Protein AF-A0A7C5I7Z3-F1 (afdb_monomer)

Solvent-accessible surface area (backbone atoms only — not comparable to full-atom values): 6086 Å² total; per-residue (Å²): 144,83,82,87,80,81,82,78,80,78,80,76,77,78,76,76,74,58,55,70,46,72,42,77,35,88,56,62,30,30,46,74,90,41,80,40,67,59,46,71,27,45,31,39,41,54,86,51,33,37,39,37,38,47,94,90,47,74,48,68,35,57,28,49,75,43,78,54,100,55,71,29,85,51,60,42,83,42,66,44,81,52,98,93,39,38,31,52,44,34,38,36,38,42,78,32,34,38,32,35,35,54,110

Secondary structure (DSSP, 8-state):
-----------------PEEEEEEE-S-EEETTEEEPSEEEEEEEETTEEEEEETTEEEEEEEEEEE-SS--SS-EEEEEEETTEEEEEEEE-TTSSEEEEE-

Foldseek 3Di:
DDDDDDPPPPPPPPPPPFDKDKDADCQWEDAPNDIDHGGIWIWTDDAQKIWTDDPPDIDIFGWDKDFDPDAAQDWDFDWDDDPNGTYGQKIRHHPGRIMTGTD

Structure (mmCIF, N/CA/C/O backbone):
data_AF-A0A7C5I7Z3-F1
#
_entry.id   AF-A0A7C5I7Z3-F1
#
loop_
_atom_site.group_PDB
_atom_site.id
_atom_site.type_symbol
_atom_site.label_atom_id
_atom_site.label_alt_id
_atom_site.label_comp_id
_atom_site.label_asym_id
_atom_site.label_entity_id
_atom_site.label_seq_id
_atom_site.pdbx_PDB_ins_code
_atom_site.Cartn_x
_atom_site.Cartn_y
_atom_site.Cartn_z
_atom_site.occupancy
_atom_site.B_iso_or_equiv
_atom_site.auth_seq_id
_atom_site.auth_comp_id
_atom_site.auth_asym_id
_atom_site.auth_atom_id
_atom_site.pdbx_PDB_model_num
ATOM 1 N N . MET A 1 1 ? 22.739 -57.016 -10.951 1.00 44.78 1 MET A N 1
ATOM 2 C CA . MET A 1 1 ? 22.586 -55.845 -10.058 1.00 44.78 1 MET A CA 1
ATOM 3 C C . MET A 1 1 ? 23.112 -54.597 -10.757 1.00 44.78 1 MET A C 1
ATOM 5 O O . MET A 1 1 ? 24.306 -54.341 -10.686 1.00 44.78 1 MET A O 1
ATOM 9 N N . LYS A 1 2 ? 22.283 -53.862 -11.510 1.00 40.81 2 LYS A N 1
ATOM 10 C CA . LYS A 1 2 ? 22.696 -52.593 -12.130 1.00 40.81 2 LYS A CA 1
ATOM 11 C C . LYS A 1 2 ? 21.509 -51.624 -12.204 1.00 40.81 2 LYS A C 1
ATOM 13 O O . LYS A 1 2 ? 20.547 -51.909 -12.902 1.00 40.81 2 LYS A O 1
ATOM 18 N N . ARG A 1 3 ? 21.702 -50.471 -11.549 1.00 44.81 3 ARG A N 1
ATOM 19 C CA . ARG A 1 3 ? 21.100 -49.147 -11.806 1.00 44.81 3 ARG A CA 1
ATOM 20 C C . ARG A 1 3 ? 19.693 -48.905 -11.245 1.00 44.81 3 ARG A C 1
ATOM 22 O O . ARG A 1 3 ? 18.703 -48.944 -11.959 1.00 44.81 3 ARG A O 1
A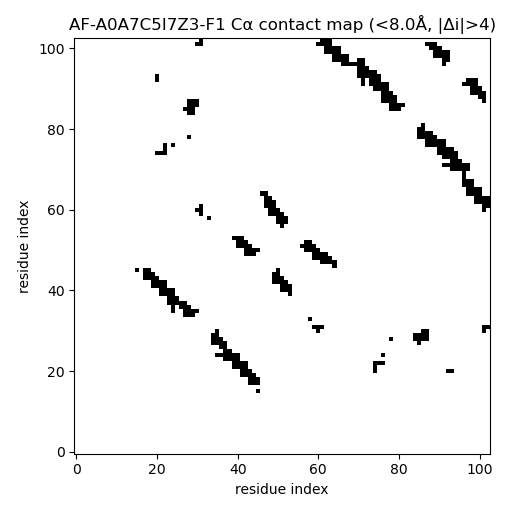TOM 29 N N . ILE A 1 4 ? 19.656 -48.536 -9.964 1.00 56.25 4 ILE A N 1
ATOM 30 C CA . ILE A 1 4 ? 18.601 -47.681 -9.406 1.00 56.25 4 ILE A CA 1
ATOM 31 C C . ILE A 1 4 ? 18.886 -46.262 -9.917 1.00 56.25 4 ILE A C 1
ATOM 33 O O . ILE A 1 4 ? 19.892 -45.663 -9.538 1.00 56.25 4 ILE A O 1
ATOM 37 N N . ALA A 1 5 ? 18.053 -45.756 -10.824 1.00 54.28 5 ALA A N 1
ATOM 38 C CA . ALA A 1 5 ? 18.079 -44.361 -11.247 1.00 54.28 5 ALA A CA 1
ATOM 39 C C . ALA A 1 5 ? 17.197 -43.555 -10.286 1.00 54.28 5 ALA A C 1
ATOM 41 O O . ALA A 1 5 ? 15.972 -43.652 -10.316 1.00 54.28 5 ALA A O 1
ATOM 42 N N . LEU A 1 6 ? 17.838 -42.805 -9.392 1.00 55.44 6 LEU A N 1
ATOM 43 C CA . LEU A 1 6 ? 17.190 -41.908 -8.444 1.00 55.44 6 LEU A CA 1
ATOM 44 C C . LEU A 1 6 ? 16.840 -40.603 -9.181 1.00 55.44 6 LEU A C 1
ATOM 46 O O . LEU A 1 6 ? 17.699 -39.748 -9.387 1.00 55.44 6 LEU A O 1
ATOM 50 N N . ALA A 1 7 ? 15.595 -40.472 -9.638 1.00 57.91 7 ALA A N 1
ATOM 51 C CA . ALA A 1 7 ? 15.085 -39.230 -10.210 1.00 57.91 7 ALA A CA 1
ATOM 52 C C . 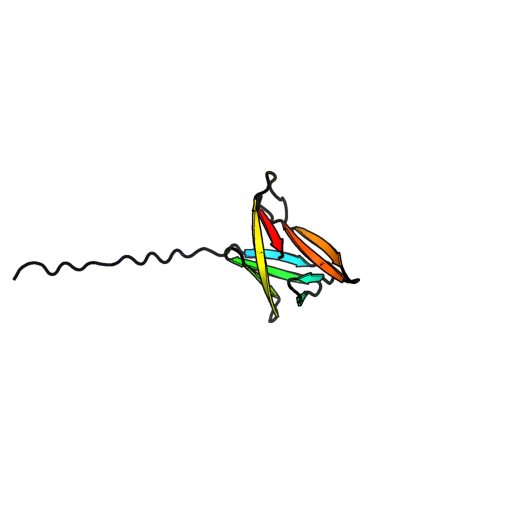ALA A 1 7 ? 14.811 -38.231 -9.074 1.00 57.91 7 ALA A C 1
ATOM 54 O O . ALA A 1 7 ? 13.768 -38.271 -8.425 1.00 57.91 7 ALA A O 1
ATOM 55 N N . LEU A 1 8 ? 15.782 -37.357 -8.804 1.00 58.28 8 LEU A N 1
ATOM 56 C CA . LEU A 1 8 ? 15.642 -36.252 -7.862 1.00 58.28 8 LEU A CA 1
ATOM 57 C C . LEU A 1 8 ? 14.806 -35.152 -8.537 1.00 58.28 8 LEU A C 1
ATOM 59 O O . LEU A 1 8 ? 15.328 -34.329 -9.288 1.00 58.28 8 LEU A O 1
ATOM 63 N N . LEU A 1 9 ? 13.488 -35.182 -8.321 1.00 57.91 9 LEU A N 1
ATOM 64 C CA . LEU A 1 9 ? 12.575 -34.124 -8.750 1.00 57.91 9 LEU A CA 1
ATOM 65 C C . LEU A 1 9 ? 12.943 -32.838 -7.990 1.00 57.91 9 LEU A C 1
ATOM 67 O O . LEU A 1 9 ? 12.644 -32.688 -6.806 1.00 57.91 9 LEU A O 1
ATOM 71 N N . ALA A 1 10 ? 13.646 -31.927 -8.658 1.00 58.12 10 ALA A N 1
ATOM 72 C CA . ALA A 1 10 ? 13.975 -30.615 -8.126 1.00 58.12 10 ALA A CA 1
ATOM 73 C C . ALA A 1 10 ? 12.701 -29.758 -8.059 1.00 58.12 10 ALA A C 1
ATOM 75 O O . ALA A 1 10 ? 12.350 -29.066 -9.011 1.00 58.12 10 ALA A O 1
ATOM 76 N N . CYS A 1 11 ? 11.998 -29.795 -6.927 1.00 48.00 11 CYS A N 1
ATOM 77 C CA . CYS A 1 11 ? 11.021 -28.767 -6.588 1.00 48.00 11 CYS A CA 1
ATOM 78 C C . CYS A 1 11 ? 11.779 -27.472 -6.273 1.00 48.00 11 CYS A C 1
ATOM 80 O O . CYS A 1 11 ? 12.130 -27.201 -5.125 1.00 48.00 11 CYS A O 1
ATOM 82 N N . SER A 1 12 ? 12.062 -26.669 -7.296 1.00 54.62 12 SER A N 1
ATOM 83 C CA . SER A 1 12 ? 12.467 -25.280 -7.110 1.00 54.62 12 SER A CA 1
ATOM 84 C C . SER A 1 12 ? 11.259 -24.507 -6.586 1.00 54.62 12 SER A C 1
ATOM 86 O O . SER A 1 12 ? 10.416 -24.052 -7.359 1.00 54.62 12 SER A O 1
ATOM 88 N N . ILE A 1 13 ? 11.146 -24.394 -5.264 1.00 56.47 13 ILE A N 1
ATOM 89 C CA . ILE A 1 13 ?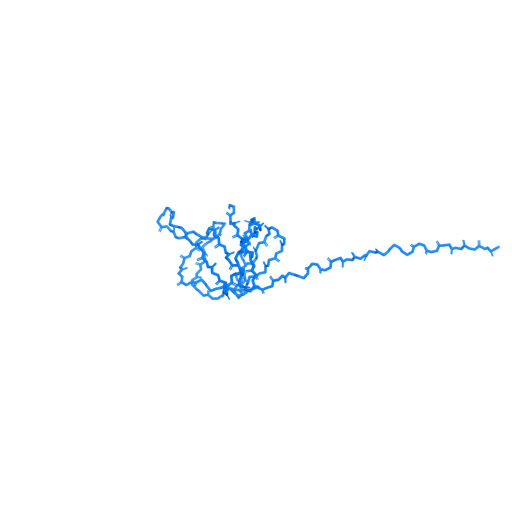 10.212 -23.464 -4.635 1.00 56.47 13 ILE A CA 1
ATOM 90 C C . ILE A 1 13 ? 10.720 -22.069 -5.001 1.00 56.47 13 ILE A C 1
ATOM 92 O O . ILE A 1 13 ? 11.692 -21.579 -4.428 1.00 56.47 13 ILE A O 1
ATOM 96 N N . ALA A 1 14 ? 10.110 -21.457 -6.014 1.00 52.97 14 ALA A N 1
ATOM 97 C CA . ALA A 1 14 ? 10.337 -20.060 -6.328 1.00 52.97 14 ALA A CA 1
ATOM 98 C C . ALA A 1 14 ? 9.827 -19.246 -5.136 1.00 52.97 14 ALA A C 1
ATOM 100 O O . ALA A 1 14 ? 8.628 -19.031 -4.978 1.00 52.97 14 ALA A O 1
ATOM 101 N N . PHE A 1 15 ? 10.741 -18.841 -4.257 1.00 47.81 15 PHE A N 1
ATOM 102 C CA . PHE A 1 15 ? 10.436 -17.897 -3.196 1.00 47.81 15 PHE A CA 1
ATOM 103 C C . PHE A 1 15 ? 10.242 -16.540 -3.875 1.00 47.81 15 PHE A C 1
ATOM 105 O O . PHE A 1 15 ? 11.199 -15.801 -4.112 1.00 47.81 15 PHE A O 1
ATOM 112 N N . ALA A 1 16 ? 9.008 -16.243 -4.287 1.00 49.81 16 ALA A N 1
ATOM 113 C CA . ALA A 1 16 ? 8.630 -14.904 -4.699 1.00 49.81 16 ALA A CA 1
ATOM 114 C C . ALA A 1 16 ? 8.830 -14.002 -3.477 1.00 49.81 16 ALA A C 1
ATOM 116 O O . ALA A 1 16 ? 8.019 -13.987 -2.556 1.00 49.81 16 ALA A O 1
ATOM 117 N N . GLY A 1 17 ? 9.978 -13.327 -3.405 1.00 54.25 17 GLY A N 1
ATOM 118 C CA . GLY A 1 17 ? 10.264 -12.399 -2.323 1.00 54.25 17 GLY A CA 1
ATOM 119 C C . GLY A 1 17 ? 9.228 -11.284 -2.361 1.00 54.25 17 GLY A C 1
ATOM 120 O O . GLY A 1 17 ? 9.293 -10.429 -3.247 1.00 54.25 17 GLY A O 1
ATOM 121 N N . SER A 1 18 ? 8.266 -11.303 -1.432 1.00 61.94 18 SER A N 1
ATOM 122 C CA . SER A 1 18 ? 7.266 -10.243 -1.330 1.00 61.94 18 SER A CA 1
ATOM 123 C C . SER A 1 18 ? 8.004 -8.927 -1.126 1.00 61.94 18 SER A C 1
ATOM 125 O O . SER A 1 18 ? 8.766 -8.774 -0.163 1.00 61.94 18 SER A O 1
ATOM 127 N N . LYS A 1 19 ? 7.821 -7.974 -2.038 1.00 77.19 19 LYS A N 1
ATOM 128 C CA . LYS A 1 19 ? 8.417 -6.652 -1.870 1.00 77.19 19 LYS A CA 1
ATOM 129 C C . LYS A 1 19 ? 7.636 -5.940 -0.774 1.00 77.19 19 LYS A C 1
ATOM 131 O O . LYS A 1 19 ? 6.430 -5.729 -0.900 1.00 77.19 19 LYS A O 1
ATOM 136 N N . THR A 1 20 ? 8.333 -5.594 0.300 1.00 86.31 20 THR A N 1
ATOM 137 C CA . THR A 1 20 ? 7.762 -4.793 1.375 1.00 86.31 20 THR A CA 1
ATOM 138 C C . THR A 1 20 ? 8.006 -3.316 1.108 1.00 86.31 20 THR A C 1
ATOM 140 O O . THR A 1 20 ? 9.134 -2.896 0.854 1.00 86.31 20 THR A O 1
ATOM 143 N N . TYR A 1 21 ? 6.956 -2.524 1.275 1.00 90.44 21 TYR A N 1
ATOM 144 C CA . TYR A 1 21 ? 6.985 -1.073 1.256 1.00 90.44 21 TYR A CA 1
ATOM 145 C C . TYR A 1 21 ? 6.428 -0.504 2.558 1.00 90.44 21 TYR A C 1
ATOM 147 O O . TYR A 1 21 ? 5.662 -1.148 3.273 1.00 90.44 21 TYR A O 1
ATOM 155 N N . THR A 1 22 ? 6.789 0.738 2.847 1.00 90.56 22 THR A N 1
ATOM 156 C CA . THR A 1 22 ? 6.172 1.508 3.924 1.00 90.56 22 THR A CA 1
ATOM 157 C C . THR A 1 22 ? 5.105 2.411 3.328 1.00 90.56 22 THR A C 1
ATOM 159 O O . THR A 1 22 ? 5.376 3.156 2.383 1.00 90.56 22 THR A O 1
ATOM 162 N N . LEU A 1 23 ? 3.899 2.341 3.881 1.00 90.44 23 LEU A N 1
ATOM 163 C CA . LEU A 1 23 ? 2.752 3.132 3.469 1.00 90.44 23 LEU A CA 1
ATOM 164 C C . LEU A 1 23 ? 2.343 4.064 4.609 1.00 90.44 23 LEU A C 1
ATOM 166 O O . LEU A 1 23 ? 2.005 3.604 5.696 1.00 90.44 23 LEU A O 1
ATOM 170 N N . ASN A 1 24 ? 2.358 5.370 4.363 1.00 92.25 24 ASN A N 1
ATOM 171 C CA . ASN A 1 24 ? 1.908 6.356 5.341 1.00 92.25 24 ASN A CA 1
ATOM 172 C C . ASN A 1 24 ? 0.490 6.808 4.984 1.00 92.25 24 ASN A C 1
ATOM 174 O O . ASN A 1 24 ? 0.279 7.504 3.992 1.00 92.25 24 ASN A O 1
ATOM 178 N N . VAL A 1 25 ? -0.473 6.408 5.807 1.00 92.31 25 VAL A N 1
ATOM 179 C CA . VAL A 1 25 ? -1.871 6.823 5.717 1.00 92.31 25 VAL A CA 1
ATOM 180 C C . VAL A 1 25 ? -2.016 8.106 6.532 1.00 92.31 25 VAL A C 1
ATOM 182 O O . VAL A 1 25 ? -1.940 8.090 7.758 1.00 92.31 25 VAL A O 1
ATOM 185 N N . TRP A 1 26 ? -2.155 9.241 5.853 1.00 89.44 26 TRP A N 1
ATOM 186 C CA . TRP A 1 26 ? -2.140 10.568 6.485 1.00 89.44 26 TRP A CA 1
ATOM 187 C C . TRP A 1 26 ? -3.522 11.048 6.947 1.00 89.44 26 TRP A C 1
ATOM 189 O O . TRP A 1 26 ? -3.606 11.926 7.799 1.00 89.44 26 TRP A O 1
ATOM 199 N N . GLN A 1 27 ? -4.595 10.432 6.452 1.00 91.06 27 GLN A N 1
ATOM 200 C CA . GLN A 1 27 ? -5.975 10.652 6.893 1.00 91.06 27 GLN A CA 1
ATOM 201 C C . GLN A 1 27 ? -6.741 9.319 6.923 1.00 91.06 27 GLN A C 1
ATOM 203 O O . GLN A 1 27 ? -6.322 8.387 6.232 1.00 91.06 27 GLN A O 1
ATOM 208 N N . PRO A 1 28 ? -7.834 9.193 7.699 1.00 92.62 28 PRO A N 1
ATOM 209 C CA . PRO A 1 28 ? -8.650 7.985 7.697 1.00 92.62 28 PRO A CA 1
ATOM 210 C C . PRO A 1 28 ? -9.156 7.672 6.288 1.00 92.62 28 PRO A C 1
ATOM 212 O O . PRO A 1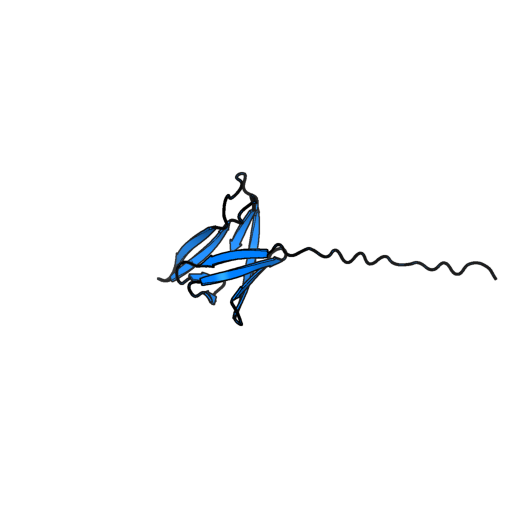 28 ? -9.667 8.560 5.604 1.00 92.62 28 PRO A O 1
ATOM 215 N N . ALA A 1 29 ? -8.997 6.425 5.852 1.00 94.06 29 ALA A N 1
ATOM 216 C CA . ALA A 1 29 ? -9.391 6.015 4.511 1.00 94.06 29 ALA A CA 1
ATOM 217 C C . ALA A 1 29 ? -9.843 4.557 4.473 1.00 94.06 29 ALA A C 1
ATOM 219 O O . ALA A 1 29 ? -9.371 3.728 5.244 1.00 94.06 29 ALA A O 1
ATOM 220 N N . VAL A 1 30 ? -10.742 4.228 3.557 1.00 93.81 30 VAL A N 1
ATOM 221 C CA . VAL A 1 30 ? -11.255 2.879 3.347 1.00 93.81 30 VAL A CA 1
ATOM 222 C C . VAL A 1 30 ? -10.412 2.172 2.289 1.00 93.81 30 VAL A C 1
ATOM 224 O O . VAL A 1 30 ? -10.214 2.688 1.189 1.00 93.81 30 VAL A O 1
ATOM 227 N N . LEU A 1 31 ? -9.955 0.961 2.599 1.00 92.50 31 LEU A N 1
ATOM 228 C CA . LEU A 1 31 ? -9.301 0.050 1.665 1.00 92.50 31 LEU A CA 1
ATOM 229 C C . LEU A 1 31 ? -10.069 -1.270 1.633 1.00 92.50 31 LEU A C 1
ATOM 231 O O . LEU A 1 31 ? -10.199 -1.919 2.668 1.00 92.50 31 LEU A O 1
ATOM 235 N N . ALA A 1 32 ? -10.575 -1.665 0.460 1.00 88.62 32 ALA A N 1
ATOM 236 C CA . ALA A 1 32 ? -11.342 -2.905 0.278 1.00 88.62 32 ALA A CA 1
ATOM 237 C C . ALA A 1 32 ? -12.453 -3.108 1.339 1.00 88.62 32 ALA A C 1
ATOM 239 O O . ALA A 1 32 ? -12.626 -4.190 1.892 1.00 88.62 32 ALA A O 1
ATOM 240 N N . GLY A 1 33 ? -13.172 -2.032 1.682 1.00 88.69 33 GLY A N 1
ATOM 241 C CA . GLY A 1 33 ? -14.238 -2.045 2.693 1.00 88.69 33 GLY A CA 1
ATOM 242 C C . GLY A 1 33 ? -13.768 -1.973 4.152 1.00 88.69 33 GLY A C 1
ATOM 243 O O . GLY A 1 33 ? -14.601 -1.864 5.046 1.00 88.69 33 GLY A O 1
ATOM 244 N N . THR A 1 34 ? -12.458 -1.978 4.414 1.00 91.19 34 THR A N 1
ATOM 245 C CA . THR A 1 34 ? -11.895 -1.829 5.763 1.00 91.19 34 THR A CA 1
ATOM 246 C C . THR A 1 34 ? -11.423 -0.402 6.003 1.00 91.19 34 THR A C 1
ATOM 248 O O . THR A 1 34 ? -10.637 0.138 5.227 1.00 91.19 34 THR A O 1
ATOM 251 N N . GLU A 1 35 ? -11.855 0.206 7.106 1.00 91.56 35 GLU A N 1
ATOM 252 C CA . GLU A 1 35 ? -11.356 1.517 7.524 1.00 91.56 35 GLU A CA 1
ATOM 253 C C . GLU A 1 35 ? -9.937 1.421 8.095 1.00 91.56 35 GLU A C 1
ATOM 255 O O . GLU A 1 35 ? -9.656 0.711 9.066 1.00 91.56 35 GLU A O 1
ATOM 260 N N . LEU A 1 36 ? -9.033 2.180 7.487 1.00 92.25 36 LEU A N 1
ATOM 261 C CA . LEU A 1 36 ? -7.675 2.399 7.943 1.00 92.25 36 LEU A CA 1
ATOM 262 C C . LEU A 1 36 ? -7.619 3.687 8.753 1.00 92.25 36 LEU A C 1
ATOM 264 O O . LEU A 1 36 ? -8.114 4.739 8.342 1.00 92.25 36 LEU A O 1
ATOM 268 N N . LYS A 1 37 ? -6.954 3.607 9.902 1.00 92.56 37 LYS A N 1
ATOM 269 C CA . LYS A 1 37 ? -6.616 4.779 10.708 1.00 92.56 37 LYS A CA 1
ATOM 270 C C . LYS A 1 37 ? -5.380 5.462 10.144 1.00 92.56 37 LYS A C 1
ATOM 272 O O . LYS A 1 37 ? -4.581 4.836 9.446 1.00 92.56 37 LYS A O 1
ATOM 277 N N . THR A 1 38 ? -5.191 6.720 10.512 1.00 93.12 38 THR A N 1
ATOM 278 C CA . THR A 1 38 ? -3.939 7.423 10.247 1.00 93.12 38 THR A CA 1
ATOM 279 C C . THR A 1 38 ? -2.763 6.707 10.899 1.00 93.12 38 THR A C 1
ATOM 281 O O . THR A 1 38 ? -2.869 6.184 12.009 1.00 93.12 38 THR A O 1
ATOM 284 N N . GLY A 1 39 ? -1.635 6.665 10.198 1.00 92.81 39 GLY A N 1
ATOM 285 C CA . GLY A 1 39 ? -0.421 6.034 10.688 1.00 92.81 39 GLY A CA 1
ATOM 286 C C . GLY A 1 39 ? 0.394 5.359 9.598 1.00 92.81 39 GLY A C 1
ATOM 287 O O . GLY A 1 39 ? 0.109 5.448 8.403 1.00 92.81 39 GLY A O 1
ATOM 288 N N . GLN A 1 40 ? 1.444 4.682 10.041 1.00 92.50 40 GLN A N 1
ATOM 289 C CA . GLN A 1 40 ? 2.340 3.935 9.178 1.00 92.50 40 GLN A CA 1
ATOM 290 C C . GLN A 1 40 ? 1.931 2.463 9.133 1.00 92.50 40 GLN A C 1
ATOM 292 O O . GLN A 1 40 ? 1.754 1.822 10.167 1.00 92.50 40 GLN A O 1
ATOM 297 N N . TYR A 1 41 ? 1.835 1.926 7.923 1.00 93.38 41 TYR A N 1
ATOM 298 C CA . TYR A 1 41 ? 1.529 0.532 7.650 1.00 93.38 41 TYR A CA 1
ATOM 299 C C . TYR A 1 41 ? 2.692 -0.089 6.891 1.00 93.38 41 TYR A C 1
ATOM 301 O O . TYR A 1 41 ? 3.236 0.492 5.947 1.00 93.38 41 TYR A O 1
ATOM 309 N N . ARG A 1 42 ? 3.062 -1.304 7.286 1.00 93.19 42 ARG A N 1
ATOM 310 C CA . ARG A 1 42 ? 3.918 -2.157 6.471 1.00 93.19 42 ARG A CA 1
ATOM 311 C C . ARG A 1 42 ? 3.051 -2.774 5.383 1.00 93.19 42 ARG A C 1
ATOM 313 O O . ARG A 1 42 ? 2.053 -3.410 5.693 1.00 93.19 42 ARG A O 1
ATOM 320 N N . MET A 1 43 ? 3.437 -2.588 4.134 1.00 92.31 43 MET A N 1
ATOM 321 C CA . MET A 1 43 ? 2.730 -3.097 2.971 1.00 92.31 43 MET A CA 1
ATOM 322 C C . MET A 1 43 ? 3.539 -4.217 2.333 1.00 92.31 43 MET A C 1
ATOM 324 O O . MET A 1 43 ? 4.626 -3.965 1.825 1.00 92.31 43 MET A O 1
ATOM 328 N N . ASP A 1 44 ? 3.008 -5.432 2.337 1.00 91.75 44 ASP A N 1
ATOM 329 C CA . ASP A 1 44 ? 3.578 -6.560 1.609 1.00 91.75 44 ASP A CA 1
ATOM 330 C C . ASP A 1 44 ? 2.772 -6.766 0.320 1.00 91.75 44 ASP A C 1
ATOM 332 O O . ASP A 1 44 ? 1.545 -6.871 0.358 1.00 91.75 44 ASP A O 1
ATOM 336 N N . VAL A 1 45 ? 3.458 -6.782 -0.823 1.00 88.75 45 VAL A N 1
ATOM 337 C CA . VAL A 1 45 ? 2.841 -7.032 -2.133 1.00 88.75 45 VAL A CA 1
ATOM 338 C C . VAL A 1 45 ? 3.118 -8.477 -2.532 1.00 88.75 45 VAL A C 1
ATOM 340 O O . VAL A 1 45 ? 4.281 -8.865 -2.673 1.00 88.75 45 VAL A O 1
ATOM 343 N N . ASP A 1 46 ? 2.051 -9.253 -2.711 1.00 87.12 46 ASP A N 1
ATOM 344 C CA . ASP A 1 46 ? 2.082 -10.660 -3.109 1.00 87.12 46 ASP A CA 1
ATOM 345 C C . ASP A 1 46 ? 1.217 -10.862 -4.361 1.00 87.12 46 ASP A C 1
ATOM 347 O O . ASP A 1 46 ? -0.007 -11.012 -4.296 1.00 87.12 46 ASP A O 1
ATOM 351 N N . GLY A 1 47 ? 1.853 -10.776 -5.532 1.00 86.31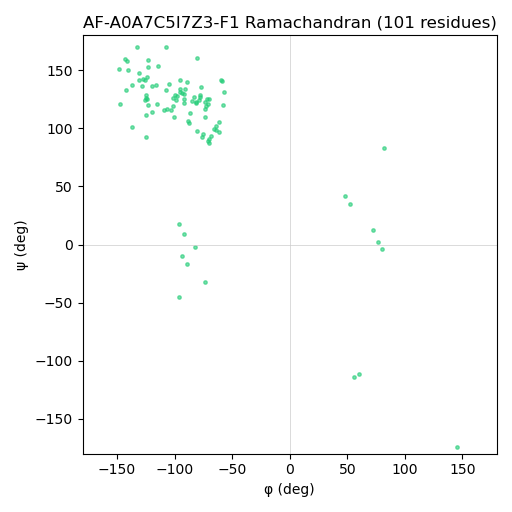 47 GLY A N 1
ATOM 352 C CA . GLY A 1 47 ? 1.168 -10.841 -6.822 1.00 86.31 47 GLY A CA 1
ATOM 353 C C . GLY A 1 47 ? 0.065 -9.785 -6.939 1.00 86.31 47 GLY A C 1
ATOM 354 O O . GLY A 1 47 ? 0.343 -8.589 -6.936 1.00 86.31 47 GLY A O 1
ATOM 355 N N . ASN A 1 48 ? -1.189 -10.239 -7.015 1.00 88.25 48 ASN A N 1
ATOM 356 C CA . ASN A 1 48 ? -2.386 -9.395 -7.150 1.00 88.25 48 ASN A CA 1
ATOM 357 C C . ASN A 1 48 ? -3.071 -9.099 -5.805 1.00 88.25 48 ASN A C 1
ATOM 359 O O . ASN A 1 48 ? -4.249 -8.740 -5.752 1.00 88.25 48 ASN A O 1
ATOM 363 N N . LYS A 1 49 ? -2.359 -9.290 -4.696 1.00 90.31 49 LYS A N 1
ATOM 364 C CA . LYS A 1 49 ? -2.845 -8.997 -3.355 1.00 90.31 49 LYS A CA 1
ATOM 365 C C . LYS A 1 49 ? -1.864 -8.080 -2.645 1.00 90.31 49 LYS A C 1
ATOM 367 O O . LYS A 1 49 ? -0.647 -8.220 -2.758 1.00 90.31 49 LYS A O 1
ATOM 372 N N . VAL A 1 50 ? -2.414 -7.152 -1.877 1.00 91.81 50 VAL A N 1
ATOM 373 C CA . VAL A 1 50 ? -1.650 -6.332 -0.950 1.00 91.81 50 VAL A CA 1
ATOM 374 C C . VAL A 1 50 ? -2.094 -6.617 0.477 1.00 91.81 50 VAL A C 1
ATOM 376 O O . VAL A 1 50 ? -3.286 -6.749 0.755 1.00 91.81 50 VAL A O 1
ATOM 379 N N . ILE A 1 51 ? -1.122 -6.724 1.378 1.00 92.56 51 ILE A N 1
ATOM 380 C CA . ILE A 1 51 ? -1.345 -6.962 2.800 1.00 92.56 51 ILE A CA 1
ATOM 381 C C . ILE A 1 51 ? -0.760 -5.784 3.571 1.00 92.56 51 ILE A C 1
ATOM 383 O O . ILE A 1 51 ? 0.454 -5.582 3.589 1.00 92.56 51 ILE A O 1
ATOM 387 N N . LEU A 1 52 ? -1.621 -5.007 4.223 1.00 92.88 52 LEU A N 1
ATOM 388 C CA . LEU A 1 52 ? -1.227 -3.946 5.140 1.00 92.88 52 LEU A CA 1
ATOM 389 C C . LEU A 1 52 ? -1.187 -4.474 6.568 1.00 92.88 52 LEU A C 1
ATOM 391 O O . LEU A 1 52 ? -2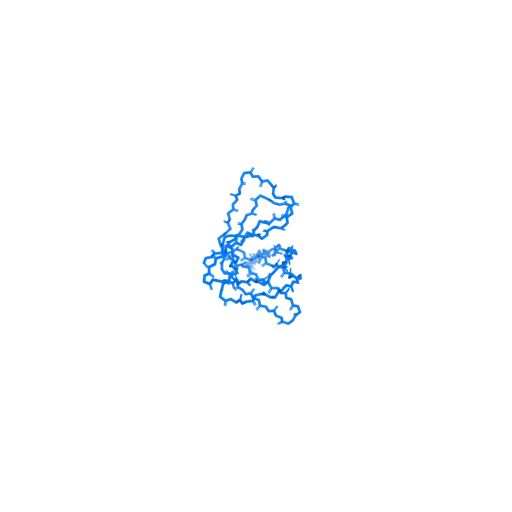.148 -5.068 7.050 1.00 92.88 52 LEU A O 1
ATOM 395 N N . LYS A 1 53 ? -0.082 -4.217 7.262 1.00 93.00 53 LYS A N 1
ATOM 396 C CA . LYS A 1 53 ? 0.154 -4.620 8.648 1.00 93.00 53 LYS A CA 1
ATOM 397 C C . LYS A 1 53 ? 0.486 -3.396 9.492 1.00 93.00 53 LYS A C 1
ATOM 399 O O . LYS A 1 53 ? 1.439 -2.675 9.195 1.00 93.00 53 LYS A O 1
ATOM 404 N N . ALA A 1 54 ? -0.267 -3.194 10.567 1.00 90.44 54 ALA A N 1
ATOM 405 C CA . ALA A 1 54 ? 0.009 -2.195 11.597 1.00 90.44 54 ALA A CA 1
ATOM 406 C C . ALA A 1 54 ? -0.223 -2.811 12.983 1.00 90.44 54 ALA A C 1
ATOM 408 O O . ALA A 1 54 ? -1.355 -2.980 13.438 1.00 90.44 54 ALA A O 1
ATOM 409 N N . GLY A 1 55 ? 0.863 -3.193 13.660 1.00 87.50 55 GLY A N 1
ATOM 410 C CA . GLY A 1 55 ? 0.785 -3.901 14.938 1.00 87.50 55 GLY A CA 1
ATOM 411 C C . GLY A 1 55 ? 0.032 -5.229 14.803 1.00 87.50 55 GLY A C 1
ATOM 412 O O . GLY A 1 55 ? 0.524 -6.156 14.166 1.00 87.50 55 GLY A O 1
ATOM 413 N N . ARG A 1 56 ? -1.161 -5.316 15.407 1.00 85.94 56 ARG A N 1
ATOM 414 C CA . ARG A 1 56 ? -2.052 -6.493 15.334 1.00 85.94 56 ARG A CA 1
ATOM 415 C C . ARG A 1 56 ? -3.090 -6.411 14.211 1.00 85.94 56 ARG A C 1
ATOM 417 O O . ARG A 1 56 ? -3.784 -7.391 13.967 1.00 85.94 56 ARG A O 1
ATOM 424 N N . GLN A 1 57 ? -3.227 -5.256 13.562 1.00 86.50 57 GLN A N 1
ATOM 425 C CA . GLN A 1 57 ? -4.169 -5.066 12.466 1.00 86.50 57 GLN A CA 1
ATOM 426 C C . GLN A 1 57 ? -3.544 -5.567 11.165 1.00 86.50 57 GLN A C 1
ATOM 428 O O . GLN A 1 57 ? -2.440 -5.153 10.802 1.00 86.50 57 GLN A O 1
ATOM 433 N N . LEU A 1 58 ? -4.271 -6.441 10.473 1.00 90.38 58 LEU A N 1
ATOM 434 C CA . LEU A 1 58 ? -3.933 -6.941 9.149 1.00 90.38 58 LEU A CA 1
ATOM 435 C C . LEU A 1 58 ? -5.119 -6.669 8.227 1.00 90.38 58 LEU A C 1
ATOM 437 O O . LEU A 1 58 ? -6.249 -7.022 8.555 1.00 90.38 58 LEU A O 1
ATOM 441 N N . VAL A 1 59 ? -4.857 -6.006 7.105 1.00 92.00 59 VAL A N 1
ATOM 442 C CA . VAL A 1 59 ? -5.863 -5.683 6.090 1.00 92.00 59 VAL A CA 1
ATOM 443 C C . VAL A 1 59 ? -5.375 -6.208 4.755 1.00 92.00 59 VAL A C 1
ATOM 445 O O . VAL A 1 59 ? -4.277 -5.871 4.320 1.00 92.00 59 VAL A O 1
ATOM 448 N N . GLU A 1 60 ? -6.189 -7.034 4.113 1.00 92.50 60 GLU A N 1
ATOM 449 C CA . GLU A 1 60 ? -5.910 -7.559 2.782 1.00 92.50 60 GLU A CA 1
ATOM 450 C C . GLU A 1 60 ? -6.782 -6.848 1.756 1.00 92.50 60 GLU A C 1
ATOM 452 O O . GLU A 1 60 ? -7.972 -6.632 1.985 1.00 92.50 60 GLU A O 1
ATOM 457 N N . ALA A 1 61 ? -6.199 -6.516 0.610 1.00 92.62 61 ALA A N 1
ATOM 458 C CA . ALA A 1 61 ? -6.939 -5.988 -0.522 1.00 92.62 61 ALA A CA 1
ATOM 459 C C . ALA A 1 61 ? -6.459 -6.637 -1.818 1.00 92.62 61 ALA A C 1
ATOM 461 O O . ALA A 1 61 ? -5.258 -6.800 -2.050 1.00 92.62 61 ALA A O 1
ATOM 462 N N . ASN A 1 62 ? -7.411 -7.000 -2.674 1.00 93.00 62 ASN A N 1
ATOM 463 C CA . ASN A 1 62 ? -7.099 -7.440 -4.025 1.00 93.00 62 ASN A CA 1
ATOM 464 C C . ASN A 1 62 ? -6.791 -6.213 -4.876 1.00 93.00 62 ASN A C 1
ATOM 466 O O . ASN A 1 62 ? -7.575 -5.264 -4.924 1.00 93.00 62 ASN A O 1
ATOM 470 N N . VAL A 1 63 ? -5.653 -6.254 -5.556 1.00 93.31 63 VAL A N 1
ATOM 471 C CA . VAL A 1 63 ? -5.157 -5.156 -6.375 1.00 93.31 63 VAL A CA 1
ATOM 472 C C . VAL A 1 63 ? -4.751 -5.660 -7.746 1.00 93.31 63 VAL A C 1
ATOM 474 O O . VAL A 1 63 ? -4.254 -6.772 -7.913 1.00 93.31 63 VAL A O 1
ATOM 477 N N . LYS A 1 64 ? -4.925 -4.813 -8.747 1.00 93.31 64 LYS A N 1
ATOM 478 C CA . LYS A 1 64 ? -4.335 -5.004 -10.060 1.00 93.31 64 LYS A CA 1
ATOM 479 C C . LYS A 1 64 ? -2.990 -4.291 -10.101 1.00 93.31 64 LYS A C 1
ATOM 481 O O . LYS A 1 64 ? -2.914 -3.085 -9.870 1.00 93.31 64 LYS A O 1
ATOM 486 N N . VAL A 1 65 ? -1.932 -5.041 -10.389 1.00 91.56 65 VAL A N 1
ATOM 487 C CA . VAL A 1 65 ? -0.592 -4.483 -10.583 1.00 91.56 65 VAL A CA 1
ATOM 488 C C . VAL A 1 65 ? -0.491 -3.948 -12.006 1.00 9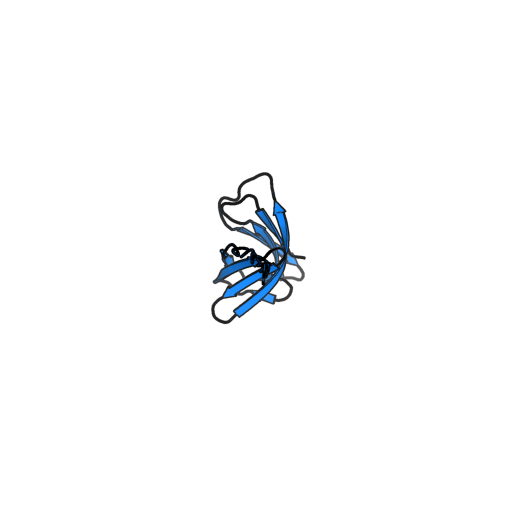1.56 65 VAL A C 1
ATOM 490 O O . VAL A 1 65 ? -0.677 -4.689 -12.969 1.00 91.56 65 VAL A O 1
ATOM 493 N N . GLU A 1 66 ? -0.193 -2.663 -12.142 1.00 91.56 66 GLU A N 1
ATOM 494 C CA . GLU A 1 66 ? 0.029 -2.018 -13.432 1.00 91.56 66 GLU A CA 1
ATOM 495 C C . GLU A 1 66 ? 1.372 -1.286 -13.424 1.00 91.56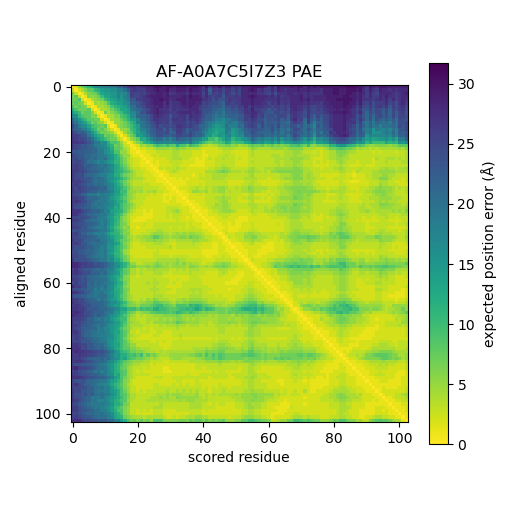 66 GLU A C 1
ATOM 497 O O . GLU A 1 66 ? 1.754 -0.673 -12.428 1.00 91.56 66 GLU A O 1
ATOM 502 N N . SER A 1 67 ? 2.080 -1.309 -14.549 1.00 90.31 67 SER A N 1
ATOM 503 C CA . SER A 1 67 ? 3.268 -0.480 -14.755 1.00 90.31 67 SER A CA 1
ATOM 504 C C . SER A 1 67 ? 2.887 0.803 -15.484 1.00 90.31 67 SER A C 1
ATOM 506 O O . SER A 1 67 ? 2.038 0.809 -16.375 1.00 90.31 67 SER A O 1
ATOM 508 N N . SER A 1 68 ? 3.513 1.902 -15.088 1.00 85.62 68 SER A N 1
ATOM 509 C CA . SER A 1 68 ? 3.431 3.198 -15.756 1.00 85.62 68 SER A CA 1
ATOM 510 C C . SER A 1 68 ? 4.743 3.504 -16.483 1.00 85.62 68 SER A C 1
ATOM 512 O O . SER A 1 68 ? 5.740 2.821 -16.286 1.00 85.62 68 SER A O 1
ATOM 514 N N . ASN A 1 69 ? 4.771 4.552 -17.307 1.00 86.62 69 ASN A N 1
ATOM 515 C CA . ASN A 1 69 ? 5.997 4.957 -18.010 1.00 86.62 69 ASN A CA 1
ATOM 516 C C . ASN A 1 69 ? 6.935 5.822 -17.145 1.00 86.62 69 ASN A C 1
ATOM 518 O O . ASN A 1 69 ? 8.005 6.218 -17.607 1.00 86.62 69 ASN A O 1
ATOM 522 N N . THR A 1 70 ? 6.543 6.138 -15.906 1.00 88.25 70 THR A N 1
ATOM 523 C CA . THR A 1 70 ? 7.263 7.071 -15.033 1.00 88.25 70 THR A CA 1
ATOM 524 C C . THR A 1 70 ? 7.592 6.408 -13.705 1.00 88.25 70 THR A C 1
ATOM 526 O O . THR A 1 70 ? 6.723 5.890 -13.011 1.00 88.25 70 THR A O 1
ATOM 529 N N . LYS A 1 71 ? 8.861 6.483 -13.300 1.00 91.94 71 LYS A N 1
ATOM 530 C CA . LYS A 1 71 ? 9.297 5.985 -11.995 1.00 91.94 71 LYS A CA 1
ATOM 531 C C . LYS A 1 71 ? 8.753 6.862 -10.863 1.00 91.94 71 LYS A C 1
ATOM 533 O O . LYS A 1 71 ? 9.034 8.060 -10.800 1.00 91.94 71 LYS A O 1
ATOM 538 N N . ASN A 1 72 ? 8.064 6.244 -9.915 1.00 89.88 72 ASN A N 1
ATOM 539 C CA . ASN A 1 72 ? 7.594 6.875 -8.691 1.00 89.88 72 ASN A CA 1
ATOM 540 C C . ASN A 1 72 ? 8.780 7.152 -7.760 1.00 89.88 72 ASN A C 1
ATOM 542 O O . ASN A 1 72 ? 9.541 6.248 -7.404 1.00 89.88 72 ASN A O 1
ATOM 546 N N . ARG A 1 73 ? 8.945 8.406 -7.331 1.00 90.62 73 ARG A N 1
ATOM 547 C CA . ARG A 1 73 ? 10.021 8.788 -6.397 1.00 90.62 73 ARG A CA 1
ATOM 548 C C . ARG A 1 73 ? 9.757 8.308 -4.969 1.00 90.62 73 ARG A C 1
ATOM 550 O O . ARG A 1 73 ? 10.699 7.974 -4.260 1.00 90.62 73 ARG A O 1
ATOM 557 N N . SER A 1 74 ? 8.493 8.249 -4.568 1.00 88.81 74 SER A N 1
ATOM 558 C CA . SER A 1 74 ? 8.046 7.868 -3.228 1.00 88.81 74 SER A CA 1
ATOM 559 C C . SER A 1 74 ? 6.752 7.062 -3.301 1.00 88.81 74 SER A C 1
ATOM 561 O O . SER A 1 74 ? 6.033 7.112 -4.302 1.00 88.81 74 SER A O 1
ATOM 563 N N . THR A 1 75 ? 6.458 6.311 -2.238 1.00 92.12 75 THR A N 1
ATOM 564 C CA . THR A 1 75 ? 5.178 5.610 -2.120 1.00 92.12 75 THR A CA 1
ATOM 565 C C . THR A 1 75 ? 4.069 6.624 -1.872 1.00 92.12 75 THR A C 1
ATOM 567 O O . THR A 1 75 ? 4.133 7.362 -0.890 1.00 92.12 75 THR A O 1
ATOM 570 N N . THR A 1 76 ? 3.068 6.670 -2.751 1.00 91.44 76 THR A N 1
ATOM 571 C CA . THR A 1 76 ? 1.994 7.675 -2.704 1.00 91.44 76 THR A CA 1
ATOM 572 C C . THR A 1 76 ? 0.627 7.009 -2.755 1.00 91.44 76 THR A C 1
ATOM 574 O O . THR A 1 76 ? 0.402 6.099 -3.550 1.00 91.44 76 THR A O 1
ATOM 577 N N . LEU A 1 77 ? -0.283 7.484 -1.903 1.00 93.00 77 LEU A N 1
ATOM 578 C CA . LEU A 1 77 ? -1.684 7.079 -1.878 1.00 93.00 77 LEU A CA 1
ATOM 579 C C . LEU A 1 77 ? -2.513 8.012 -2.746 1.00 93.00 77 LEU A C 1
ATOM 581 O O . LEU A 1 77 ? -2.520 9.222 -2.520 1.00 93.00 77 LEU A O 1
ATOM 585 N N . VAL A 1 78 ? -3.249 7.434 -3.687 1.00 93.38 78 VAL A N 1
ATOM 586 C CA . VAL A 1 78 ? -4.275 8.142 -4.443 1.00 93.38 78 VAL A CA 1
ATOM 587 C C . VAL A 1 78 ? -5.622 7.739 -3.872 1.00 93.38 78 VAL A C 1
ATOM 589 O O . VAL A 1 78 ? -6.009 6.568 -3.911 1.00 93.38 78 VAL A O 1
ATOM 592 N N . MET A 1 79 ? -6.313 8.719 -3.305 1.00 93.38 79 MET A N 1
ATOM 593 C CA . MET A 1 79 ? -7.616 8.536 -2.685 1.00 93.38 79 MET A CA 1
ATOM 594 C C . MET A 1 79 ? -8.682 9.300 -3.456 1.00 93.38 79 MET A C 1
ATOM 596 O O . MET A 1 79 ? -8.395 10.308 -4.098 1.00 93.38 79 MET A O 1
ATOM 600 N N . GLU A 1 80 ? -9.906 8.812 -3.366 1.00 94.00 80 GLU A N 1
ATOM 601 C CA . GLU A 1 80 ? -11.096 9.413 -3.952 1.00 94.00 80 GLU A CA 1
ATOM 602 C C . GLU A 1 80 ? -12.187 9.473 -2.885 1.00 94.00 80 GLU A C 1
ATOM 604 O O . GLU A 1 80 ? -12.314 8.554 -2.076 1.00 94.00 80 GLU A O 1
ATOM 609 N N . GLU A 1 81 ? -12.960 10.552 -2.856 1.00 93.31 81 GLU A N 1
ATOM 610 C CA . GLU A 1 81 ? -14.105 10.648 -1.959 1.00 93.31 81 GLU A CA 1
ATOM 611 C C . GLU A 1 81 ? -15.286 9.852 -2.528 1.00 93.31 81 GLU A C 1
ATOM 613 O O . GLU A 1 81 ? -15.690 10.045 -3.674 1.00 93.31 81 GLU A O 1
ATOM 618 N N . ARG A 1 82 ? -15.849 8.953 -1.720 1.00 91.12 82 ARG A N 1
ATOM 619 C CA . ARG A 1 82 ? -17.058 8.188 -2.030 1.00 91.12 82 ARG A CA 1
ATOM 620 C C . ARG A 1 82 ? -17.885 8.048 -0.760 1.00 91.12 82 ARG A C 1
ATOM 622 O O . ARG A 1 82 ? -17.343 7.738 0.296 1.00 91.12 82 ARG A O 1
ATOM 629 N N . ASP A 1 83 ? -19.185 8.313 -0.852 1.00 88.44 83 ASP A N 1
ATOM 630 C CA . ASP A 1 83 ? -20.126 8.200 0.273 1.00 88.44 83 ASP A CA 1
ATOM 631 C C . ASP A 1 83 ? -19.683 8.976 1.537 1.00 88.44 83 ASP A C 1
ATOM 633 O O . ASP A 1 83 ? -19.886 8.534 2.669 1.00 88.44 83 ASP A O 1
ATOM 637 N N . GLY A 1 84 ? -19.031 10.132 1.347 1.00 89.69 84 GLY A N 1
ATOM 638 C CA . GLY A 1 84 ? -18.508 10.976 2.430 1.00 89.69 84 GLY A CA 1
ATOM 639 C C . GLY A 1 84 ? -17.276 10.410 3.148 1.00 89.69 84 GLY A C 1
ATOM 640 O O . GLY A 1 84 ? -16.904 10.901 4.215 1.00 89.69 84 GLY A O 1
ATOM 641 N N . LYS A 1 85 ? -16.642 9.369 2.596 1.00 92.50 85 LYS A N 1
ATOM 642 C CA . LYS A 1 85 ? -15.398 8.777 3.097 1.00 92.50 85 LYS A CA 1
ATOM 643 C C . LYS A 1 85 ? -14.328 8.798 2.015 1.00 92.50 85 LYS A C 1
ATOM 645 O O . LYS A 1 85 ? -14.611 8.756 0.824 1.00 92.50 85 LYS A O 1
ATOM 650 N N . MET A 1 86 ? -13.069 8.827 2.431 1.00 94.56 86 MET A N 1
ATOM 651 C CA . MET A 1 86 ? -11.942 8.730 1.508 1.00 94.56 86 MET A CA 1
ATOM 652 C 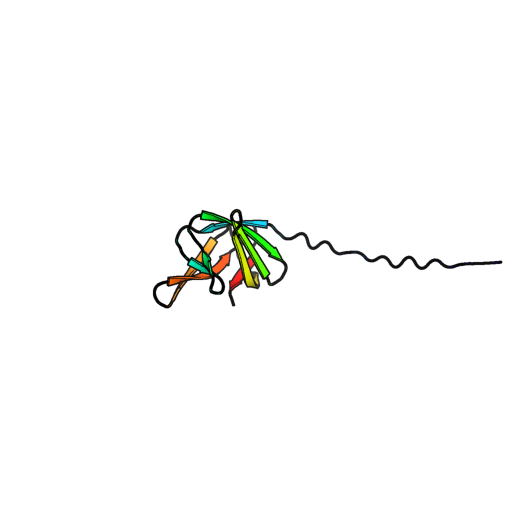C . MET A 1 86 ? -11.647 7.260 1.239 1.00 94.56 86 MET A C 1
ATOM 654 O O . MET A 1 86 ? -11.401 6.504 2.170 1.00 94.56 86 MET A O 1
ATOM 658 N N . HIS A 1 87 ? -11.664 6.840 -0.017 1.00 94.75 87 HIS A N 1
ATOM 659 C CA . HIS A 1 87 ? -11.358 5.481 -0.447 1.00 94.75 87 HIS A CA 1
ATOM 660 C C . HIS A 1 87 ? -10.003 5.453 -1.145 1.00 94.75 87 HIS A C 1
ATOM 662 O O . HIS A 1 87 ? -9.722 6.283 -2.007 1.00 94.75 87 HIS A O 1
ATOM 668 N N . ILE A 1 88 ? -9.152 4.492 -0.790 1.00 94.25 88 ILE A N 1
ATOM 669 C CA . ILE A 1 88 ? -7.885 4.276 -1.491 1.00 94.25 88 ILE A CA 1
ATOM 670 C C . ILE A 1 88 ? -8.193 3.633 -2.842 1.00 94.25 88 ILE A C 1
ATOM 672 O O . ILE A 1 88 ? -8.696 2.513 -2.900 1.00 94.25 88 ILE A O 1
ATOM 676 N N . ARG A 1 89 ? -7.870 4.353 -3.919 1.00 94.25 89 ARG A N 1
ATOM 677 C CA . ARG A 1 89 ? -8.072 3.924 -5.307 1.00 94.25 89 ARG A CA 1
ATOM 678 C C . ARG A 1 89 ? -6.799 3.318 -5.882 1.00 94.25 89 ARG A C 1
ATOM 680 O O . ARG A 1 89 ? -6.839 2.263 -6.509 1.00 94.25 89 ARG A O 1
ATOM 687 N N . GLU A 1 90 ? -5.662 3.979 -5.658 1.00 94.06 90 GLU A N 1
ATOM 688 C CA . GLU A 1 90 ? -4.371 3.543 -6.192 1.00 94.06 90 GLU A CA 1
ATOM 689 C C . GLU A 1 90 ? -3.243 3.739 -5.177 1.00 94.06 90 GLU A C 1
ATOM 691 O O . GLU A 1 90 ? -3.254 4.665 -4.363 1.00 94.06 90 GLU A O 1
ATOM 696 N N . ILE A 1 91 ? -2.228 2.882 -5.266 1.00 93.69 91 ILE A N 1
ATOM 697 C CA . ILE A 1 91 ? -0.992 2.986 -4.494 1.00 93.69 91 ILE A CA 1
ATOM 698 C C . ILE A 1 91 ? 0.182 2.990 -5.468 1.00 93.69 91 ILE A C 1
ATOM 700 O O . ILE A 1 91 ? 0.472 1.985 -6.114 1.00 93.69 91 ILE A O 1
ATOM 704 N N . LEU A 1 92 ? 0.868 4.123 -5.573 1.00 93.88 92 LEU A N 1
ATOM 705 C CA . LEU A 1 92 ? 2.080 4.258 -6.377 1.00 93.88 92 LEU A CA 1
ATOM 706 C C . LEU A 1 92 ? 3.263 3.729 -5.567 1.00 93.88 92 LEU A C 1
ATOM 708 O O . LEU A 1 92 ? 3.505 4.215 -4.463 1.00 93.88 92 LEU A O 1
ATOM 712 N N . LEU A 1 93 ? 3.996 2.742 -6.084 1.00 92.56 93 LEU A N 1
ATOM 713 C CA . LEU A 1 93 ? 5.101 2.106 -5.365 1.00 92.56 93 LEU A CA 1
ATOM 714 C C . LEU A 1 93 ? 6.407 2.874 -5.574 1.00 92.56 93 LEU A C 1
ATOM 716 O O . LEU A 1 93 ? 6.967 2.885 -6.674 1.00 92.56 93 LEU A O 1
ATOM 720 N N . GLY A 1 94 ? 6.924 3.483 -4.504 1.00 92.12 94 GLY A N 1
ATOM 721 C CA . GLY A 1 94 ? 8.157 4.266 -4.541 1.00 92.12 94 GLY A CA 1
ATOM 722 C C . GLY A 1 94 ? 9.372 3.452 -4.988 1.00 92.12 94 GLY A C 1
ATOM 723 O O . GLY A 1 94 ? 9.527 2.281 -4.644 1.00 92.12 94 GLY A O 1
ATOM 724 N N . GLY A 1 95 ? 10.249 4.076 -5.772 1.00 90.00 95 GLY A N 1
ATOM 725 C CA . GLY A 1 95 ? 11.437 3.429 -6.326 1.00 90.00 95 GLY A CA 1
ATOM 726 C C . GLY A 1 95 ? 11.155 2.509 -7.519 1.00 90.00 95 GLY A C 1
ATOM 727 O O . GLY A 1 95 ? 12.100 1.934 -8.057 1.00 90.00 95 GLY A O 1
ATOM 728 N N . THR A 1 96 ? 9.901 2.409 -7.966 1.00 90.12 96 THR A N 1
ATOM 729 C CA . THR A 1 96 ? 9.463 1.603 -9.117 1.00 90.12 96 THR A CA 1
ATOM 730 C C . THR A 1 96 ? 8.548 2.422 -10.024 1.00 90.12 96 THR A C 1
ATOM 732 O O . THR A 1 96 ? 8.128 3.511 -9.652 1.00 90.12 96 THR A O 1
ATOM 735 N N . ASP A 1 97 ? 8.225 1.919 -11.206 1.00 93.19 97 ASP A N 1
ATOM 736 C CA . ASP A 1 97 ? 7.206 2.475 -12.106 1.00 93.19 97 ASP A CA 1
ATOM 737 C C . ASP A 1 97 ? 5.814 1.848 -11.887 1.00 93.19 97 ASP A C 1
ATOM 739 O O . ASP A 1 97 ? 4.881 2.084 -12.655 1.00 93.19 97 ASP A O 1
ATOM 743 N N . THR A 1 98 ? 5.668 1.048 -10.830 1.00 92.56 98 THR A N 1
ATOM 744 C CA . THR A 1 98 ? 4.495 0.220 -10.561 1.00 92.56 98 THR A CA 1
ATOM 745 C C . THR A 1 98 ? 3.442 0.973 -9.750 1.00 92.56 98 THR A C 1
ATOM 747 O O . THR A 1 98 ? 3.757 1.682 -8.789 1.00 92.56 98 THR A O 1
ATOM 750 N N . LYS A 1 99 ? 2.173 0.768 -10.098 1.00 93.56 99 LYS A N 1
ATOM 751 C CA . LYS A 1 99 ? 0.997 1.190 -9.339 1.00 93.56 99 LYS A CA 1
ATOM 752 C C . LYS A 1 99 ? 0.105 -0.013 -9.033 1.00 93.56 99 LYS A C 1
ATOM 754 O O . LYS A 1 99 ? -0.014 -0.937 -9.834 1.00 93.56 99 LYS A O 1
ATOM 759 N N . LEU A 1 100 ? -0.513 0.007 -7.861 1.00 93.44 100 LEU A N 1
ATOM 760 C CA . LEU A 1 100 ? -1.492 -0.979 -7.420 1.00 93.44 100 LEU A CA 1
ATOM 761 C C . LEU A 1 100 ? -2.869 -0.328 -7.471 1.00 93.44 100 LEU A C 1
ATOM 763 O O . LEU A 1 100 ? -3.093 0.646 -6.758 1.00 93.44 100 LEU A O 1
ATOM 767 N N . VAL A 1 101 ? -3.768 -0.835 -8.305 1.00 94.44 101 VAL A N 1
ATOM 768 C CA . VAL A 1 101 ? -5.145 -0.338 -8.428 1.00 94.44 101 VAL A CA 1
ATOM 769 C C . VAL A 1 101 ? -6.060 -1.240 -7.608 1.00 94.44 101 VAL A C 1
ATOM 771 O O . VAL A 1 101 ? -6.044 -2.453 -7.799 1.00 94.44 101 VAL A O 1
ATOM 774 N N . VAL A 1 102 ? -6.823 -0.675 -6.676 1.00 92.31 102 VAL A N 1
ATOM 775 C CA . VAL A 1 102 ? -7.754 -1.432 -5.823 1.00 92.31 102 VAL A CA 1
ATOM 776 C C . VAL A 1 102 ? -9.013 -1.772 -6.627 1.00 92.31 102 VAL A C 1
ATOM 778 O O . VAL A 1 102 ? -9.520 -0.911 -7.346 1.00 92.31 102 VAL A O 1
ATOM 781 N N . ASN A 1 103 ? -9.485 -3.020 -6.520 1.00 83.31 103 ASN A N 1
ATOM 782 C CA . ASN A 1 103 ? -10.728 -3.484 -7.157 1.00 83.31 103 ASN A CA 1
ATOM 783 C C . ASN A 1 103 ? -11.968 -3.215 -6.300 1.00 83.31 103 ASN A C 1
ATOM 785 O O . ASN A 1 103 ? -11.844 -3.256 -5.053 1.00 83.31 103 ASN A O 1
#

Sequence (103 aa):
MKRIALALLACSIAFAGSKTYTLNVWQPAVLAGTELKTGQYRMDVDGNKVILKAGRQLVEANVKVESSNTKNRSTTLVMEERDGKMHIREILLGGTDTKLVVN

Mean predicted aligned error: 8.68 Å

pLDDT: mean 84.51, std 14.9, range [40.81, 94.75]

Radius of gyration: 19.11 Å; Cα contacts (8 Å, |Δi|>4): 209; chains: 1; bounding box: 43×67×33 Å

Nearest PDB structures (foldseek):
  1eha-assembly1_A-2  TM=3.282E-01  e=4.736E+00  Saccharolobus solfataricus